Protein AF-A0A3C1PVV3-F1 (afdb_monomer_lite)

Radius of gyration: 11.68 Å; chains: 1; bounding box: 32×27×25 Å

Sequence (53 aa):
DPEPDFATLARSMGMYGEGAITEPSEIAGALKRAIAVVKSGKPALVDIVVAHR

Secondary structure (DSSP, 8-state):
-PPP-HHHHHHHTTSEEEEEE--TTTHHHHHHHHHHHHHTT--EEEEE-----

pLDDT: mean 94.39, std 8.09, range [57.19, 98.69]

Structure (mmCIF, N/CA/C/O backbone):
data_AF-A0A3C1PVV3-F1
#
_entry.id   AF-A0A3C1PVV3-F1
#
loop_
_atom_site.group_PDB
_atom_site.id
_atom_site.type_symbol
_atom_site.label_atom_id
_atom_site.label_alt_id
_atom_site.label_comp_id
_atom_site.label_asym_id
_atom_site.label_entity_id
_atom_site.label_seq_id
_atom_site.pdbx_PDB_ins_code
_atom_site.Cartn_x
_atom_site.Cartn_y
_atom_site.Cartn_z
_atom_site.occupancy
_atom_site.B_iso_or_equiv
_atom_site.auth_seq_id
_atom_site.auth_comp_id
_atom_site.auth_asym_id
_atom_site.auth_atom_id
_atom_site.pdbx_PDB_model_num
ATOM 1 N N . ASP A 1 1 ? 6.060 -20.015 -15.903 1.00 57.19 1 ASP A N 1
ATOM 2 C CA . ASP A 1 1 ? 5.220 -19.781 -14.718 1.00 57.19 1 ASP A CA 1
ATOM 3 C C . ASP A 1 1 ? 4.816 -18.322 -14.644 1.00 57.19 1 ASP A C 1
ATOM 5 O O . ASP A 1 1 ? 5.648 -17.486 -14.979 1.00 57.19 1 ASP A O 1
ATOM 9 N N . PRO A 1 2 ? 3.552 -18.008 -14.317 1.00 81.25 2 PRO A N 1
ATOM 10 C CA . PRO A 1 2 ? 3.132 -16.635 -14.068 1.00 81.25 2 PRO A CA 1
ATOM 11 C C . PRO A 1 2 ? 3.599 -16.168 -12.682 1.00 81.25 2 PRO A C 1
ATOM 13 O O . PRO A 1 2 ? 3.598 -16.950 -11.731 1.00 81.25 2 PRO A O 1
ATOM 16 N N . GLU A 1 3 ? 3.958 -14.890 -12.572 1.00 83.62 3 GLU A N 1
ATOM 17 C CA . GLU A 1 3 ? 4.230 -14.249 -11.281 1.00 83.62 3 GLU A CA 1
ATOM 18 C C . GLU A 1 3 ? 2.973 -14.280 -10.384 1.00 83.62 3 GLU A C 1
ATOM 20 O O . GLU A 1 3 ? 1.854 -14.128 -10.895 1.00 83.62 3 GLU A O 1
ATOM 25 N N . PRO A 1 4 ? 3.111 -14.480 -9.060 1.00 88.38 4 PRO A N 1
ATOM 26 C CA . PRO A 1 4 ? 1.975 -14.452 -8.143 1.00 88.38 4 PRO A CA 1
ATOM 27 C C . PRO A 1 4 ? 1.289 -13.078 -8.101 1.00 88.38 4 PRO A C 1
ATOM 29 O O . PRO A 1 4 ? 1.944 -12.053 -7.951 1.00 88.38 4 PRO A O 1
ATOM 32 N N . ASP A 1 5 ? -0.047 -13.054 -8.140 1.00 93.31 5 ASP A N 1
ATOM 33 C CA . ASP A 1 5 ? -0.833 -11.828 -7.939 1.00 93.31 5 ASP A CA 1
ATOM 34 C C . ASP A 1 5 ? -1.189 -11.647 -6.451 1.00 93.31 5 ASP A C 1
ATOM 36 O O . ASP A 1 5 ? -2.259 -12.051 -5.970 1.00 93.31 5 ASP A O 1
ATOM 40 N N . PHE A 1 6 ? -0.268 -11.041 -5.696 1.00 95.19 6 PHE A N 1
ATOM 41 C CA . PHE A 1 6 ? -0.446 -10.797 -4.262 1.00 95.19 6 PHE A CA 1
ATOM 42 C C . PHE A 1 6 ? -1.537 -9.764 -3.959 1.00 95.19 6 PHE A C 1
ATOM 44 O O . PHE A 1 6 ? -2.213 -9.865 -2.930 1.00 95.19 6 PHE A O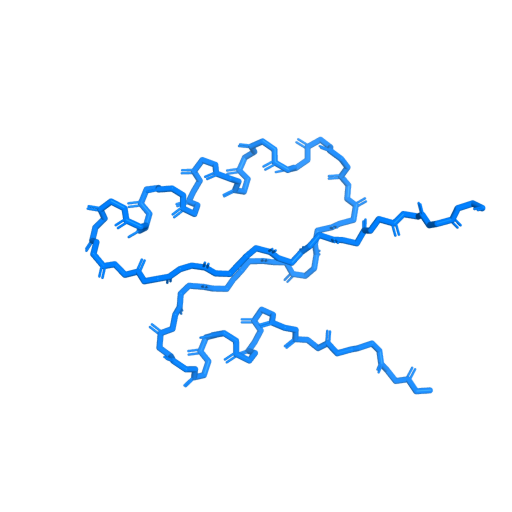 1
ATOM 51 N N . ALA A 1 7 ? -1.762 -8.793 -4.847 1.00 95.62 7 ALA A N 1
ATOM 52 C CA . ALA A 1 7 ? -2.801 -7.782 -4.671 1.00 95.62 7 ALA A CA 1
ATOM 53 C C . ALA A 1 7 ? -4.207 -8.399 -4.749 1.00 95.62 7 ALA A C 1
ATOM 55 O O . ALA A 1 7 ? -5.101 -8.050 -3.971 1.00 95.62 7 ALA A O 1
ATOM 56 N N . THR A 1 8 ? -4.432 -9.346 -5.659 1.00 96.06 8 THR A N 1
ATOM 57 C CA . THR A 1 8 ? -5.683 -10.112 -5.728 1.00 96.06 8 THR A CA 1
ATOM 58 C C . THR A 1 8 ? -5.846 -11.036 -4.527 1.00 96.06 8 THR A C 1
ATOM 60 O O . THR A 1 8 ? -6.927 -11.058 -3.929 1.00 96.06 8 THR A O 1
ATOM 63 N N . LEU A 1 9 ? -4.782 -11.719 -4.099 1.00 96.81 9 LEU A N 1
ATOM 64 C CA . LEU A 1 9 ? -4.820 -12.537 -2.886 1.00 96.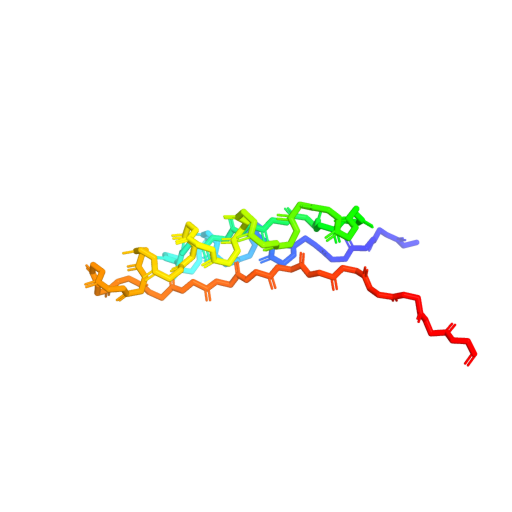81 9 LEU A CA 1
ATOM 65 C C . LEU A 1 9 ? -5.213 -11.699 -1.658 1.00 96.81 9 LEU A C 1
ATOM 67 O O . LEU A 1 9 ? -6.138 -12.066 -0.933 1.00 96.81 9 LEU A O 1
ATOM 71 N N . ALA A 1 10 ? -4.604 -10.526 -1.476 1.00 97.38 10 ALA A N 1
ATOM 72 C CA . ALA A 1 10 ? -4.935 -9.601 -0.394 1.00 97.38 10 ALA A CA 1
ATOM 73 C C . ALA A 1 10 ? -6.415 -9.197 -0.394 1.00 97.38 10 ALA A C 1
ATOM 75 O O . ALA A 1 10 ? -7.073 -9.212 0.649 1.00 97.38 10 ALA A O 1
ATOM 76 N N . ARG A 1 11 ? -6.963 -8.888 -1.575 1.00 96.94 11 ARG A N 1
ATOM 77 C CA . ARG A 1 11 ? -8.383 -8.554 -1.736 1.00 96.94 11 ARG A CA 1
ATOM 78 C C . ARG A 1 11 ? -9.295 -9.719 -1.347 1.00 96.94 11 ARG A C 1
ATOM 80 O O . ARG A 1 11 ? -10.293 -9.488 -0.667 1.00 96.94 11 ARG A O 1
ATOM 87 N N . SER A 1 12 ? -8.938 -10.956 -1.701 1.00 97.50 12 SER A N 1
ATOM 88 C CA . SER A 1 12 ? -9.707 -12.154 -1.321 1.00 97.50 12 SER A CA 1
ATOM 89 C C . SER A 1 12 ? -9.753 -12.386 0.195 1.00 97.50 12 SER A C 1
ATOM 91 O O . SER A 1 12 ? -10.742 -12.893 0.717 1.00 97.50 12 SER A O 1
ATOM 93 N N . MET A 1 13 ? -8.723 -11.934 0.915 1.00 97.12 13 MET A N 1
ATOM 94 C CA . MET A 1 13 ? -8.628 -11.997 2.376 1.00 97.12 13 MET A CA 1
ATOM 95 C C . MET A 1 13 ? -9.321 -10.814 3.075 1.00 97.12 13 MET A C 1
ATOM 97 O O . MET A 1 13 ? -9.139 -10.602 4.272 1.00 97.12 13 MET A O 1
ATOM 101 N N . GLY A 1 14 ? -10.088 -10.001 2.341 1.00 96.88 14 GLY A N 1
ATOM 102 C CA . GLY A 1 14 ? -10.762 -8.824 2.887 1.00 96.88 14 GLY A CA 1
ATOM 103 C C . GLY A 1 14 ? -9.826 -7.648 3.176 1.00 96.88 14 GLY A C 1
ATOM 104 O O . GLY A 1 14 ? -10.253 -6.673 3.792 1.00 96.88 14 GLY A O 1
ATOM 105 N N . MET A 1 15 ? -8.572 -7.693 2.722 1.00 98.12 15 MET A N 1
ATOM 106 C CA . MET 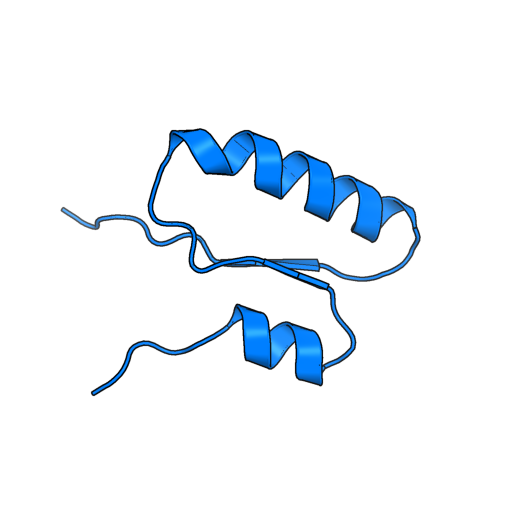A 1 15 ? -7.616 -6.594 2.855 1.00 98.12 15 MET A CA 1
ATOM 107 C C . MET A 1 15 ? -7.749 -5.612 1.684 1.00 98.12 15 MET A C 1
ATOM 109 O O . MET A 1 15 ? -8.498 -5.815 0.725 1.00 98.12 15 MET A O 1
ATOM 113 N N . TYR A 1 16 ? -7.067 -4.479 1.779 1.00 98.44 16 TYR A N 1
ATOM 114 C CA . TYR A 1 16 ? -6.720 -3.691 0.604 1.00 98.44 16 TYR A CA 1
ATOM 115 C C . TYR A 1 16 ? -5.500 -4.319 -0.062 1.00 98.44 16 TYR A C 1
ATOM 117 O O . TYR A 1 16 ? -4.577 -4.737 0.630 1.00 98.44 16 TYR A O 1
ATOM 125 N N . GLY A 1 17 ? -5.521 -4.413 -1.386 1.00 98.06 17 GLY A N 1
ATOM 126 C CA . GLY A 1 17 ? -4.408 -4.908 -2.185 1.00 98.06 17 GLY A CA 1
ATOM 127 C C . GLY A 1 17 ? -4.137 -3.927 -3.312 1.00 98.06 17 GLY A C 1
ATOM 128 O O . GLY A 1 17 ? -5.066 -3.571 -4.039 1.00 98.06 17 GLY A O 1
ATOM 129 N N . GLU A 1 18 ? -2.890 -3.490 -3.438 1.00 97.88 18 GLU A N 1
ATOM 130 C CA . GLU A 1 18 ? -2.425 -2.580 -4.482 1.00 97.88 18 GLU A CA 1
ATOM 131 C C . GLU A 1 18 ? -1.113 -3.096 -5.072 1.00 97.88 18 GLU A C 1
ATOM 133 O O . GLU A 1 18 ? -0.197 -3.439 -4.330 1.00 97.88 18 GLU A O 1
ATOM 138 N N . GLY A 1 19 ? -1.041 -3.159 -6.400 1.00 94.94 19 GLY A N 1
ATOM 139 C CA . GLY A 1 19 ? 0.101 -3.679 -7.146 1.00 94.94 19 GLY A CA 1
ATOM 140 C C . GLY A 1 19 ? -0.309 -4.704 -8.211 1.00 94.94 19 GLY A C 1
ATOM 141 O O . GLY A 1 19 ? -1.501 -4.933 -8.423 1.00 94.94 19 GLY A O 1
ATOM 142 N N . ALA A 1 20 ? 0.646 -5.310 -8.914 1.00 95.44 20 ALA A N 1
ATOM 143 C CA . ALA A 1 20 ? 2.091 -5.129 -8.739 1.00 95.44 20 ALA A CA 1
ATOM 144 C C . ALA A 1 20 ? 2.579 -3.740 -9.208 1.00 95.44 20 ALA A C 1
ATOM 146 O O . ALA A 1 20 ? 2.253 -3.301 -10.309 1.00 95.44 20 ALA A O 1
ATOM 147 N N . ILE A 1 21 ? 3.345 -3.038 -8.368 1.00 95.94 21 ILE A N 1
ATOM 148 C CA . ILE A 1 21 ? 3.959 -1.742 -8.694 1.00 95.94 21 ILE A CA 1
ATOM 149 C C . ILE A 1 21 ? 5.357 -1.994 -9.249 1.00 95.94 21 ILE A C 1
ATOM 151 O O . ILE A 1 21 ? 6.213 -2.528 -8.544 1.00 95.94 21 ILE A O 1
ATOM 155 N N . THR A 1 22 ? 5.594 -1.576 -10.490 1.00 94.75 22 THR A N 1
ATOM 156 C CA . THR A 1 22 ? 6.896 -1.709 -11.168 1.00 94.75 22 THR A CA 1
ATOM 157 C C . THR A 1 22 ? 7.604 -0.371 -11.365 1.00 94.75 22 THR A C 1
ATOM 159 O O . THR A 1 22 ? 8.826 -0.340 -11.478 1.00 94.75 22 THR A O 1
ATOM 162 N N . GLU A 1 23 ? 6.862 0.739 -11.374 1.00 95.94 23 GLU A N 1
ATOM 163 C CA . GLU A 1 23 ? 7.410 2.081 -11.567 1.00 95.94 23 GLU A CA 1
ATOM 164 C C . GLU A 1 23 ? 7.736 2.750 -10.218 1.00 95.94 23 GLU A C 1
ATOM 166 O O . GLU A 1 23 ? 6.831 3.003 -9.412 1.00 95.94 23 GLU A O 1
ATOM 171 N N . PRO A 1 24 ? 9.007 3.117 -9.945 1.00 95.12 24 PRO A N 1
ATOM 172 C CA . PRO A 1 24 ? 9.391 3.719 -8.665 1.00 95.12 24 PRO A CA 1
ATOM 173 C C . PRO A 1 24 ? 8.647 5.019 -8.324 1.00 95.12 24 PRO A C 1
ATOM 175 O O . PRO A 1 24 ? 8.463 5.348 -7.151 1.00 95.12 24 PRO A O 1
ATOM 178 N N . SER A 1 25 ? 8.208 5.766 -9.341 1.00 97.38 25 SER A N 1
ATOM 179 C CA . SER A 1 25 ? 7.463 7.020 -9.181 1.00 97.38 25 SER A CA 1
ATOM 180 C C . SER A 1 25 ? 6.062 6.818 -8.586 1.00 97.38 25 SER A C 1
ATOM 182 O O . SER A 1 25 ? 5.525 7.736 -7.962 1.00 97.38 25 SER A O 1
ATOM 184 N N . GLU A 1 26 ? 5.481 5.623 -8.710 1.00 97.69 26 GLU A N 1
ATOM 185 C CA . GLU A 1 26 ? 4.132 5.314 -8.224 1.00 97.69 26 GLU A CA 1
ATOM 186 C C . GLU A 1 26 ? 4.104 4.933 -6.737 1.00 97.69 26 GLU A C 1
ATOM 188 O O . GLU A 1 26 ? 3.077 5.102 -6.068 1.00 97.69 26 GLU A O 1
ATOM 193 N N . ILE A 1 27 ? 5.246 4.501 -6.189 1.00 97.31 27 ILE A N 1
ATOM 194 C CA . ILE A 1 27 ? 5.385 3.988 -4.817 1.00 97.31 27 ILE A CA 1
ATOM 195 C C . ILE A 1 27 ? 4.854 4.990 -3.785 1.00 97.31 27 ILE A C 1
ATOM 197 O O . ILE A 1 27 ? 4.071 4.639 -2.901 1.00 97.31 27 ILE A O 1
ATOM 201 N N . ALA A 1 28 ? 5.237 6.265 -3.898 1.00 98.12 28 ALA A N 1
ATOM 202 C CA . ALA A 1 28 ? 4.821 7.286 -2.937 1.00 98.12 28 ALA A CA 1
ATOM 203 C C . ALA A 1 28 ? 3.298 7.512 -2.938 1.00 98.12 28 ALA A C 1
ATOM 205 O O . ALA A 1 28 ? 2.712 7.804 -1.893 1.00 98.12 28 ALA A O 1
ATOM 206 N N . GLY A 1 29 ? 2.651 7.391 -4.101 1.00 98.44 29 GLY A N 1
ATOM 207 C CA . GLY A 1 29 ? 1.200 7.501 -4.231 1.00 98.44 29 GLY A CA 1
ATOM 208 C C . GLY A 1 29 ? 0.479 6.301 -3.620 1.00 98.44 29 GLY A C 1
ATOM 209 O O . GLY A 1 29 ? -0.471 6.488 -2.859 1.00 98.44 29 GLY A O 1
ATOM 210 N N . ALA A 1 30 ? 0.971 5.095 -3.902 1.00 98.25 30 ALA A N 1
ATOM 211 C CA . ALA A 1 30 ? 0.428 3.849 -3.369 1.00 98.25 30 ALA A CA 1
ATOM 212 C C . ALA A 1 30 ? 0.516 3.793 -1.840 1.00 98.25 30 ALA A C 1
ATOM 214 O O . ALA A 1 30 ? -0.483 3.601 -1.150 1.00 98.25 30 ALA A O 1
ATOM 215 N N . LEU A 1 31 ? 1.684 4.115 -1.278 1.00 98.50 31 LEU A N 1
ATOM 216 C CA . LEU A 1 31 ? 1.863 4.161 0.173 1.00 98.50 31 LEU A CA 1
ATOM 217 C C . LEU A 1 31 ? 0.902 5.149 0.847 1.00 98.50 31 LEU A C 1
ATOM 219 O O . LEU A 1 31 ? 0.321 4.826 1.882 1.00 98.50 31 LEU A O 1
ATOM 223 N N . LYS A 1 32 ? 0.669 6.333 0.261 1.00 98.62 32 LYS A N 1
ATOM 224 C CA . LYS A 1 32 ? -0.304 7.301 0.802 1.00 98.62 32 LYS A CA 1
ATOM 225 C C . LYS A 1 32 ? -1.723 6.725 0.846 1.00 98.62 32 LYS A C 1
ATOM 227 O O . LYS A 1 32 ? -2.412 6.913 1.850 1.00 98.62 32 LYS A O 1
ATOM 232 N N . ARG A 1 33 ? -2.152 6.022 -0.209 1.00 98.50 33 ARG A N 1
ATOM 233 C CA . ARG A 1 33 ? -3.468 5.364 -0.274 1.00 98.50 33 ARG A CA 1
ATOM 234 C C . ARG A 1 33 ? -3.572 4.227 0.739 1.00 98.50 33 ARG A C 1
ATOM 236 O O . ARG A 1 33 ? -4.507 4.219 1.536 1.00 98.50 33 ARG A O 1
ATOM 243 N N . ALA A 1 34 ? -2.583 3.338 0.783 1.00 98.56 34 ALA A N 1
ATOM 244 C CA . ALA A 1 34 ? -2.535 2.227 1.729 1.00 98.56 34 ALA A CA 1
ATOM 245 C C . ALA A 1 34 ? -2.563 2.704 3.191 1.00 98.56 34 ALA A C 1
ATOM 247 O O . ALA A 1 34 ? -3.330 2.184 4.000 1.00 98.56 34 ALA A O 1
ATOM 248 N N . ILE A 1 35 ? -1.806 3.755 3.530 1.00 98.69 35 ILE A N 1
ATOM 249 C CA . ILE A 1 35 ? -1.822 4.356 4.872 1.00 98.69 35 ILE A CA 1
ATOM 250 C C . ILE A 1 35 ? -3.211 4.901 5.223 1.00 98.69 35 ILE A C 1
ATOM 252 O O . ILE A 1 35 ? -3.652 4.741 6.361 1.00 98.69 35 ILE A O 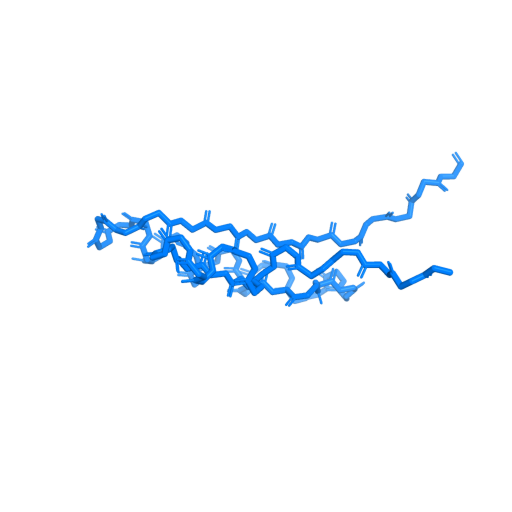1
ATOM 256 N N . ALA A 1 36 ? -3.913 5.542 4.282 1.00 98.62 36 ALA A N 1
ATOM 257 C CA . ALA A 1 36 ? -5.272 6.028 4.524 1.00 98.62 36 ALA A CA 1
ATOM 258 C C . ALA A 1 36 ? -6.239 4.876 4.852 1.00 98.62 36 ALA A C 1
ATOM 260 O O . ALA A 1 36 ? -7.049 5.005 5.769 1.00 98.62 36 ALA A O 1
ATOM 261 N N . VAL A 1 37 ? -6.098 3.734 4.171 1.00 98.50 37 VAL A N 1
ATOM 262 C CA . VAL A 1 37 ? -6.884 2.520 4.443 1.00 98.50 37 VAL A CA 1
ATOM 263 C C . VAL A 1 37 ? -6.552 1.914 5.811 1.00 98.50 37 VAL A C 1
ATOM 265 O O . VAL A 1 37 ? -7.455 1.585 6.579 1.00 98.50 37 VAL A O 1
ATOM 268 N N . VAL A 1 38 ? -5.268 1.826 6.167 1.00 98.44 38 VAL A N 1
ATOM 269 C CA . VAL A 1 38 ? -4.850 1.333 7.492 1.00 98.44 38 VAL A CA 1
ATOM 270 C C . VAL A 1 38 ? -5.413 2.215 8.603 1.00 98.44 38 VAL A C 1
ATOM 272 O O . VAL A 1 38 ? -5.938 1.710 9.595 1.00 98.44 38 VAL A O 1
ATOM 275 N N . LYS A 1 39 ? -5.394 3.539 8.416 1.00 98.44 39 LYS A N 1
ATOM 276 C CA . LYS A 1 39 ? -5.998 4.490 9.360 1.00 98.44 39 LYS A CA 1
ATOM 277 C C . LYS A 1 39 ? -7.518 4.355 9.473 1.00 98.44 39 LYS A C 1
ATOM 279 O O . LYS A 1 39 ? -8.062 4.736 10.504 1.00 98.44 39 LYS A O 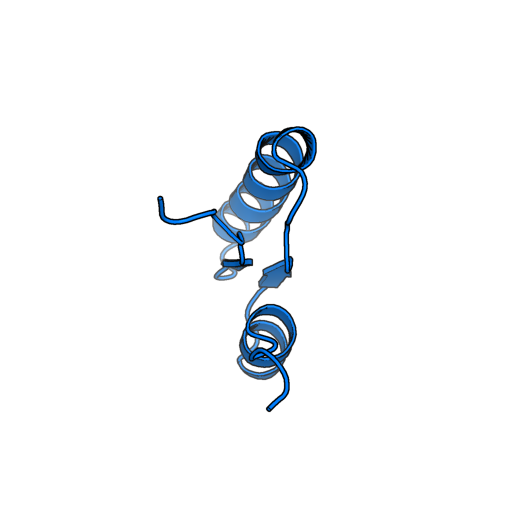1
ATOM 284 N N . SER A 1 40 ? -8.201 3.800 8.470 1.00 97.94 40 SER A N 1
ATOM 285 C CA . SER A 1 40 ? -9.635 3.492 8.542 1.00 97.94 40 SER A CA 1
ATOM 286 C C . SER A 1 40 ? -9.934 2.121 9.167 1.00 97.94 40 SER A C 1
ATOM 288 O O . SER A 1 40 ? -11.074 1.668 9.108 1.00 97.94 40 SER A O 1
ATOM 290 N N . GLY A 1 41 ? -8.931 1.438 9.734 1.00 97.88 41 GLY A N 1
ATOM 291 C CA . GLY A 1 41 ? -9.090 0.160 10.435 1.00 97.88 41 GLY A CA 1
ATOM 292 C C . GLY A 1 41 ? -9.047 -1.082 9.542 1.00 97.88 41 GLY A C 1
ATOM 293 O O . GLY A 1 41 ? -9.298 -2.182 10.031 1.00 97.88 41 GLY A O 1
ATOM 294 N N . LYS A 1 42 ? -8.726 -0.939 8.250 1.00 98.06 42 LYS A N 1
ATOM 295 C CA . LYS A 1 42 ? -8.630 -2.060 7.307 1.00 98.06 42 LYS A CA 1
ATOM 296 C C . LYS A 1 42 ? -7.154 -2.356 6.977 1.00 98.06 42 LYS A C 1
ATOM 298 O O . LYS A 1 42 ? -6.427 -1.427 6.637 1.00 98.06 42 LYS A O 1
ATOM 303 N N . PRO A 1 43 ? -6.683 -3.615 7.037 1.00 98.19 43 PRO A N 1
ATOM 304 C CA . PRO A 1 43 ? -5.311 -3.955 6.652 1.00 98.19 43 PRO A CA 1
ATOM 305 C C . PRO A 1 43 ? -5.062 -3.741 5.150 1.00 98.19 43 PRO A C 1
ATOM 307 O O . PRO A 1 43 ? -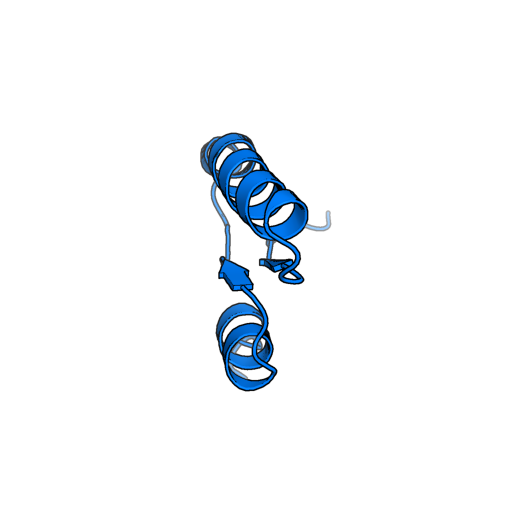5.985 -3.840 4.336 1.00 98.19 43 PRO A O 1
ATOM 310 N N . ALA A 1 44 ? -3.807 -3.475 4.784 1.00 98.62 44 ALA A N 1
ATOM 311 C CA . ALA A 1 44 ? -3.378 -3.194 3.416 1.00 98.62 44 ALA A CA 1
ATOM 312 C C . ALA A 1 44 ? -2.096 -3.962 3.056 1.00 98.62 44 ALA A C 1
ATOM 314 O O . ALA A 1 44 ? -1.156 -3.995 3.848 1.00 98.62 44 ALA A O 1
ATOM 315 N N . LEU A 1 45 ? -2.056 -4.526 1.847 1.00 98.31 45 LEU A N 1
ATOM 316 C CA . LEU A 1 45 ? -0.874 -5.080 1.191 1.00 98.31 45 LEU A CA 1
ATOM 317 C C . LEU A 1 45 ? -0.539 -4.211 -0.025 1.00 98.31 45 LEU A C 1
ATOM 319 O O . LEU A 1 45 ? -1.414 -3.926 -0.846 1.00 98.31 45 LEU A O 1
ATOM 323 N N . VAL A 1 46 ? 0.726 -3.809 -0.127 1.00 98.06 46 VAL A N 1
ATOM 324 C CA . VAL A 1 46 ? 1.279 -3.097 -1.284 1.00 98.06 46 VAL A CA 1
ATOM 325 C C . VAL A 1 46 ? 2.375 -3.974 -1.877 1.00 98.06 46 VAL A C 1
ATOM 327 O O . VAL A 1 46 ? 3.365 -4.250 -1.202 1.00 98.06 46 VAL A O 1
ATOM 330 N N . ASP A 1 47 ? 2.168 -4.434 -3.104 1.00 97.25 47 ASP A N 1
ATOM 331 C CA . ASP A 1 47 ? 3.079 -5.313 -3.834 1.00 97.25 47 ASP A CA 1
ATOM 332 C C . ASP A 1 47 ? 3.994 -4.478 -4.740 1.00 97.25 47 ASP A C 1
ATOM 334 O O . ASP A 1 47 ? 3.518 -3.791 -5.648 1.00 97.25 47 ASP A O 1
ATOM 338 N N . ILE A 1 48 ? 5.298 -4.488 -4.455 1.00 96.00 48 ILE A N 1
ATOM 339 C CA . ILE A 1 48 ? 6.317 -3.699 -5.158 1.00 96.00 48 ILE A CA 1
ATOM 340 C C . ILE A 1 48 ? 7.359 -4.657 -5.720 1.00 96.00 48 ILE A C 1
ATOM 342 O O . ILE A 1 48 ? 8.062 -5.337 -4.969 1.00 96.00 48 ILE A O 1
ATOM 346 N N . VAL A 1 49 ? 7.510 -4.646 -7.039 1.00 93.75 49 VAL A N 1
ATOM 347 C CA . VAL A 1 49 ? 8.532 -5.426 -7.732 1.00 93.75 49 VAL A CA 1
ATOM 348 C C . VAL A 1 49 ? 9.833 -4.633 -7.722 1.00 93.75 49 VAL A C 1
ATOM 350 O O . VAL A 1 49 ? 9.906 -3.524 -8.249 1.00 93.75 49 VAL A O 1
ATOM 353 N N . VAL A 1 50 ? 10.877 -5.202 -7.120 1.00 90.88 50 VAL A N 1
ATOM 354 C CA . VAL A 1 50 ? 12.219 -4.608 -7.084 1.00 90.88 50 VAL A CA 1
ATOM 355 C C . VAL A 1 50 ? 13.197 -5.470 -7.873 1.00 90.88 50 VAL A C 1
ATOM 357 O O . VAL A 1 50 ? 13.133 -6.697 -7.838 1.00 90.88 50 VAL A O 1
ATOM 360 N N . ALA A 1 51 ? 14.125 -4.832 -8.582 1.00 83.62 51 ALA A N 1
ATOM 361 C CA . ALA A 1 51 ? 15.196 -5.550 -9.258 1.00 83.62 51 ALA A CA 1
ATOM 362 C C . ALA A 1 51 ? 16.266 -5.978 -8.240 1.00 83.62 51 ALA A C 1
ATOM 364 O O . ALA A 1 51 ? 16.794 -5.144 -7.503 1.00 83.62 51 ALA A O 1
ATOM 365 N N . HIS A 1 52 ? 16.614 -7.265 -8.227 1.00 78.12 52 HIS A N 1
ATOM 366 C CA . HIS A 1 52 ? 17.808 -7.766 -7.548 1.00 78.12 52 HIS A CA 1
ATOM 367 C C . HIS A 1 52 ? 18.967 -7.780 -8.553 1.00 78.12 52 HIS A C 1
ATOM 369 O O . HIS A 1 52 ? 18.810 -8.312 -9.653 1.00 78.12 52 HIS A O 1
ATOM 375 N N . ARG A 1 53 ? 20.109 -7.180 -8.200 1.00 64.12 53 ARG A N 1
ATOM 376 C CA . ARG A 1 53 ? 21.325 -7.181 -9.030 1.00 64.12 53 ARG A CA 1
ATOM 377 C C . ARG A 1 53 ? 22.329 -8.213 -8.542 1.00 64.12 53 ARG A C 1
ATOM 379 O O . ARG A 1 53 ? 22.333 -8.482 -7.322 1.00 64.12 53 ARG A O 1
#

Foldseek 3Di:
DDDDDVQVVCVVVVAHREDPAEDPVCVVVVVVVQVVCVVVVGHYDYRYDDDDD